Protein AF-A0A383AV29-F1 (afdb_monomer_lite)

Radius of gyration: 13.27 Å; chains: 1; bounding box: 32×19×40 Å

Organism: NCBI:txid408172

Secondary structure (DSSP, 8-state):
-PPPPPP---HHHHHHHTT-----TTT--HHHHHHHH-HHHHHHHHHHHHHTT--

InterPro domains:
  IPR003726 Homocysteine-binding domain [PF02574] (6-55)
  IPR003726 Homocysteine-binding domain [PS50970] (1-55)
  IPR036589 Homocysteine-binding domain superfamily [G3DSA:3.20.20.330] (2-55)
  IPR036589 Homocysteine-binding domain superfamily [SSF82282] (2-55)

Structure (mmCIF, N/CA/C/O backbone):
data_AF-A0A383AV29-F1
#
_entry.id   AF-A0A383AV29-F1
#
loop_
_atom_site.group_PDB
_atom_site.id
_atom_site.type_symbol
_atom_site.label_atom_id
_atom_site.label_alt_id
_atom_site.label_comp_id
_atom_site.label_asym_id
_atom_site.label_entity_id
_atom_site.label_seq_id
_atom_site.pdbx_PDB_ins_code
_atom_site.Cartn_x
_atom_site.Cartn_y
_atom_site.Cartn_z
_atom_site.occupancy
_atom_site.B_iso_or_equiv
_atom_site.auth_seq_id
_atom_site.auth_comp_id
_atom_site.auth_asym_id
_atom_site.auth_atom_id
_atom_site.pdbx_PDB_model_num
ATOM 1 N N . MET A 1 1 ? -13.071 9.819 27.525 1.00 64.62 1 MET A N 1
ATOM 2 C CA . MET A 1 1 ? -12.379 8.628 26.990 1.00 64.62 1 MET A CA 1
ATOM 3 C C . MET A 1 1 ? -11.865 9.002 25.616 1.00 64.62 1 MET A C 1
ATOM 5 O O . MET A 1 1 ? -12.629 9.599 24.870 1.00 64.62 1 MET A O 1
ATOM 9 N N . THR A 1 2 ? -10.593 8.760 25.314 1.00 81.19 2 THR A N 1
ATOM 10 C CA . THR A 1 2 ? -10.074 8.919 23.950 1.00 81.19 2 THR A CA 1
ATOM 11 C C . THR A 1 2 ? -10.504 7.717 23.125 1.00 81.19 2 THR A C 1
ATOM 13 O O . THR A 1 2 ? -10.344 6.581 23.568 1.00 81.19 2 THR A O 1
ATOM 16 N N . GLU A 1 3 ? -11.089 7.977 21.963 1.00 89.50 3 GLU A N 1
ATOM 17 C CA . GLU A 1 3 ? -11.450 6.945 20.997 1.00 89.50 3 GLU A CA 1
ATOM 18 C C . GLU A 1 3 ? -10.176 6.272 20.464 1.00 89.50 3 GLU A C 1
ATOM 20 O O . GLU A 1 3 ? -9.195 6.948 20.145 1.00 89.50 3 GLU A O 1
ATOM 25 N N . THR A 1 4 ? -10.164 4.939 20.412 1.00 94.25 4 THR A N 1
ATOM 26 C CA . THR A 1 4 ? -9.066 4.184 19.799 1.00 94.25 4 THR A CA 1
ATOM 27 C C . THR A 1 4 ? -9.133 4.343 18.284 1.00 94.25 4 THR A C 1
ATOM 29 O O . THR A 1 4 ? -10.165 4.058 17.685 1.00 94.25 4 THR A O 1
ATOM 32 N N . LYS A 1 5 ? -8.023 4.766 17.673 1.00 95.19 5 LYS A N 1
ATOM 33 C CA . LYS A 1 5 ? -7.871 4.850 16.217 1.00 95.19 5 LYS A CA 1
ATOM 34 C C . LYS A 1 5 ? -7.315 3.553 15.648 1.00 95.19 5 LYS A C 1
ATOM 36 O O . LYS A 1 5 ? -6.373 2.991 16.210 1.00 95.19 5 LYS A O 1
ATOM 41 N N . ILE A 1 6 ? -7.900 3.097 14.546 1.00 96.50 6 ILE A N 1
ATOM 42 C CA . ILE A 1 6 ? -7.426 1.940 13.787 1.00 96.50 6 ILE A CA 1
ATOM 43 C C . ILE A 1 6 ? -6.684 2.494 12.576 1.00 96.50 6 ILE A C 1
ATOM 45 O O . ILE A 1 6 ? -7.278 3.189 11.769 1.00 96.50 6 ILE A O 1
ATOM 49 N N . LEU A 1 7 ? -5.393 2.212 12.443 1.00 97.62 7 LEU A N 1
ATOM 50 C CA . LEU A 1 7 ? -4.626 2.635 11.269 1.00 97.62 7 LEU A CA 1
ATOM 51 C C . LEU A 1 7 ? -4.643 1.547 10.189 1.00 97.62 7 LEU A C 1
ATOM 53 O O . LEU A 1 7 ? -5.125 0.434 10.415 1.00 97.62 7 LEU A O 1
ATOM 57 N N . ASP A 1 8 ? -4.127 1.880 9.013 1.00 98.06 8 ASP A N 1
ATOM 58 C CA . ASP A 1 8 ? -3.945 0.929 7.925 1.00 98.06 8 ASP A CA 1
ATOM 59 C C . ASP A 1 8 ? -2.790 -0.056 8.196 1.00 98.06 8 ASP A C 1
ATOM 61 O O . ASP A 1 8 ? -2.170 -0.083 9.264 1.00 98.06 8 ASP A O 1
ATOM 65 N N . GLY A 1 9 ? -2.548 -0.946 7.234 1.00 97.69 9 GLY A N 1
ATOM 66 C CA . GLY A 1 9 ? -1.492 -1.954 7.296 1.00 97.69 9 GLY A CA 1
ATOM 67 C C . GLY A 1 9 ? -0.396 -1.748 6.247 1.00 97.69 9 GLY A C 1
ATOM 68 O O . GLY A 1 9 ? -0.282 -0.714 5.598 1.00 97.69 9 GLY A O 1
ATOM 69 N N . GLY A 1 10 ? 0.443 -2.768 6.052 1.00 97.31 10 GLY A N 1
ATOM 70 C CA . GLY A 1 10 ? 1.590 -2.679 5.146 1.00 97.31 10 GLY A CA 1
ATOM 71 C C . GLY A 1 10 ? 1.213 -2.693 3.659 1.00 97.31 10 GLY A C 1
ATOM 72 O O . GLY A 1 10 ? 0.940 -3.759 3.108 1.00 97.31 10 GLY A O 1
ATOM 73 N N . THR A 1 11 ? 1.303 -1.546 2.978 1.00 97.38 11 THR A N 1
ATOM 74 C CA . THR A 1 11 ? 1.032 -1.414 1.530 1.00 97.38 11 THR A CA 1
ATOM 75 C C . THR A 1 11 ? 1.937 -2.296 0.665 1.00 97.38 11 THR A C 1
ATOM 77 O O . THR A 1 11 ? 1.446 -2.998 -0.210 1.00 97.38 11 THR A O 1
ATOM 80 N N . GLY A 1 12 ? 3.249 -2.347 0.924 1.00 96.19 12 GLY A N 1
ATOM 81 C CA . GLY A 1 12 ? 4.173 -3.173 0.129 1.00 96.19 12 GLY A CA 1
ATOM 82 C C . GLY A 1 12 ? 3.859 -4.675 0.192 1.00 96.19 12 GLY A C 1
ATOM 83 O O . GLY A 1 12 ? 3.918 -5.373 -0.817 1.00 96.19 12 GLY A O 1
ATOM 84 N N . SER A 1 13 ? 3.453 -5.185 1.357 1.00 97.19 13 SER A N 1
ATOM 85 C CA . SER A 1 13 ? 3.016 -6.584 1.492 1.00 97.19 13 SER A CA 1
ATOM 86 C C . SER A 1 13 ? 1.772 -6.865 0.651 1.00 97.19 13 SER A C 1
ATOM 88 O O . SER A 1 13 ? 1.673 -7.904 0.003 1.00 97.19 13 SER A O 1
ATOM 90 N N . GLU A 1 14 ? 0.848 -5.911 0.630 1.00 98.31 14 GLU A N 1
ATOM 91 C CA . GLU A 1 14 ? -0.406 -5.981 -0.105 1.00 98.31 14 GLU A CA 1
ATOM 92 C C . GLU A 1 14 ? -0.223 -5.867 -1.630 1.00 98.31 14 GLU A C 1
ATOM 94 O O . GLU A 1 14 ? -0.908 -6.577 -2.371 1.00 98.31 14 GLU A O 1
ATOM 99 N N . ILE A 1 15 ? 0.732 -5.057 -2.101 1.00 97.75 15 ILE A N 1
ATOM 100 C CA . ILE A 1 15 ? 1.155 -5.002 -3.513 1.00 97.75 15 ILE A CA 1
ATOM 101 C C 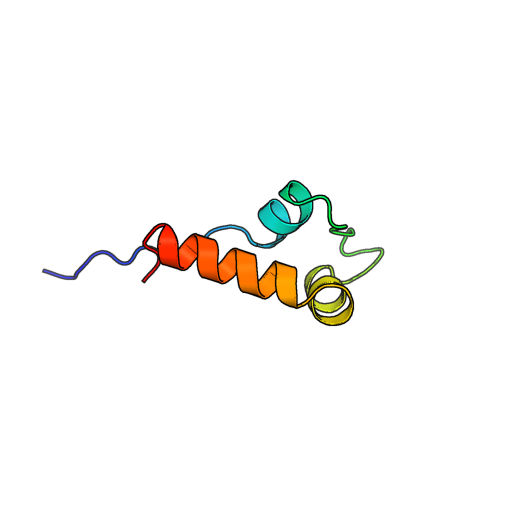. ILE A 1 15 ? 1.676 -6.379 -3.943 1.00 97.75 15 ILE A C 1
ATOM 103 O O . ILE A 1 15 ? 1.172 -6.965 -4.904 1.00 97.75 15 ILE A O 1
ATOM 107 N N . ARG A 1 16 ? 2.606 -6.954 -3.166 1.00 97.00 16 ARG A N 1
ATOM 108 C CA . ARG A 1 16 ? 3.164 -8.286 -3.447 1.00 97.00 16 ARG A CA 1
ATOM 109 C C . ARG A 1 16 ? 2.091 -9.375 -3.422 1.00 97.00 16 ARG A C 1
ATOM 111 O O . ARG A 1 16 ? 2.087 -10.253 -4.280 1.00 97.00 16 ARG A O 1
ATOM 118 N N . ARG A 1 17 ? 1.149 -9.316 -2.472 1.00 97.94 17 ARG A N 1
ATOM 119 C CA . ARG A 1 17 ? 0.028 -10.268 -2.367 1.00 97.94 17 ARG A CA 1
ATOM 120 C C . ARG A 1 17 ? -0.902 -10.218 -3.581 1.00 97.94 17 ARG A C 1
ATOM 122 O O . ARG A 1 17 ? -1.457 -11.246 -3.953 1.00 97.94 17 ARG A O 1
ATOM 129 N N . ARG A 1 18 ? -1.066 -9.043 -4.196 1.00 97.50 18 ARG A N 1
ATOM 130 C CA . ARG A 1 18 ? -1.847 -8.849 -5.430 1.00 97.50 18 ARG A CA 1
ATOM 131 C C . ARG A 1 18 ? -1.086 -9.251 -6.701 1.00 97.50 18 ARG A C 1
ATOM 133 O O . ARG A 1 18 ? -1.661 -9.185 -7.779 1.00 97.50 18 ARG A O 1
ATOM 140 N N . GLY A 1 19 ? 0.161 -9.713 -6.577 1.00 97.50 19 GLY A N 1
ATOM 141 C CA . GLY A 1 19 ? 0.966 -10.222 -7.691 1.00 97.50 19 GLY A CA 1
ATOM 142 C C . GLY A 1 19 ? 1.813 -9.168 -8.404 1.00 97.50 19 GLY A C 1
ATOM 143 O O . GLY A 1 19 ? 2.362 -9.464 -9.461 1.00 97.50 19 GLY A O 1
ATOM 144 N N . TYR A 1 20 ? 1.934 -7.966 -7.837 1.00 96.06 20 TYR A N 1
ATOM 145 C CA . TYR A 1 20 ? 2.755 -6.889 -8.389 1.00 96.06 20 TYR A CA 1
ATOM 146 C C . TYR A 1 20 ? 4.155 -6.888 -7.776 1.00 96.06 20 TYR A C 1
ATOM 148 O O . TYR A 1 20 ? 4.362 -7.358 -6.650 1.00 96.06 20 TYR A O 1
ATOM 156 N N . ASP A 1 21 ? 5.119 -6.351 -8.523 1.00 93.06 21 ASP A N 1
ATOM 157 C CA . ASP A 1 21 ? 6.505 -6.317 -8.080 1.00 93.06 21 ASP A CA 1
ATOM 158 C C . ASP A 1 21 ? 6.716 -5.317 -6.933 1.00 93.06 21 ASP A C 1
ATOM 160 O O . ASP A 1 21 ? 6.132 -4.234 -6.884 1.00 93.06 21 ASP A O 1
ATOM 164 N N . VAL A 1 22 ? 7.565 -5.708 -5.988 1.00 94.88 22 VAL A N 1
ATOM 165 C CA . VAL A 1 22 ? 7.987 -4.881 -4.855 1.00 94.88 22 VAL A CA 1
ATOM 166 C C . VAL A 1 22 ? 9.494 -5.058 -4.747 1.00 94.88 22 VAL A C 1
ATOM 168 O O . VAL A 1 22 ? 9.946 -5.927 -3.980 1.00 94.88 22 VAL A O 1
ATOM 171 N N . PRO A 1 23 ? 10.253 -4.286 -5.546 1.00 91.50 23 PRO A N 1
ATOM 172 C CA . PRO A 1 23 ? 11.687 -4.461 -5.679 1.00 91.50 23 PRO A CA 1
ATOM 173 C C . PRO A 1 23 ? 12.411 -4.128 -4.376 1.00 91.50 23 PRO A C 1
ATOM 175 O O . PRO A 1 23 ? 11.917 -3.396 -3.508 1.00 91.50 23 PRO A O 1
ATOM 178 N N . SER A 1 24 ? 13.618 -4.672 -4.240 1.00 86.88 24 SER A N 1
ATOM 179 C CA . SER A 1 24 ? 14.527 -4.247 -3.179 1.00 86.88 24 SER A CA 1
ATOM 180 C C . SER A 1 24 ? 14.906 -2.780 -3.377 1.00 86.88 24 SER A C 1
ATOM 182 O O . SER A 1 24 ? 15.049 -2.319 -4.506 1.00 86.88 24 SER A O 1
ATOM 184 N N . HIS A 1 25 ? 15.190 -2.078 -2.277 1.00 83.62 25 HIS A N 1
ATOM 185 C CA . HIS A 1 25 ? 15.691 -0.696 -2.282 1.00 83.62 25 HIS A CA 1
ATOM 186 C C . HIS A 1 25 ? 16.998 -0.500 -3.077 1.00 83.62 25 HIS A C 1
ATOM 188 O O . HIS A 1 25 ? 17.411 0.633 -3.303 1.00 83.62 25 HIS A O 1
ATOM 194 N N . ILE A 1 26 ? 17.661 -1.593 -3.459 1.00 88.38 26 ILE A N 1
ATOM 195 C CA . ILE A 1 26 ? 18.855 -1.603 -4.308 1.00 88.38 26 ILE A CA 1
ATOM 196 C C . ILE A 1 26 ? 18.482 -1.446 -5.792 1.00 88.38 26 ILE A C 1
ATOM 198 O O . ILE A 1 26 ? 19.201 -0.783 -6.532 1.00 88.38 26 ILE A O 1
ATOM 202 N N . GLU A 1 27 ? 17.380 -2.059 -6.226 1.00 87.94 27 GLU A N 1
ATOM 203 C CA . GLU A 1 27 ? 16.965 -2.111 -7.634 1.00 87.94 27 GLU A CA 1
ATOM 204 C C . GLU A 1 27 ? 16.042 -0.944 -7.987 1.00 87.94 27 GLU A C 1
ATOM 206 O O . GLU A 1 27 ? 16.181 -0.344 -9.050 1.00 87.94 27 GLU A O 1
ATOM 211 N N . SER A 1 28 ? 15.115 -0.599 -7.088 1.00 87.94 28 SER A N 1
ATOM 212 C CA . SER A 1 28 ? 14.226 0.552 -7.242 1.00 87.94 28 SER A CA 1
ATOM 213 C C . SER A 1 28 ? 13.575 0.941 -5.910 1.00 87.94 28 SER A C 1
ATOM 215 O O . SER A 1 28 ? 13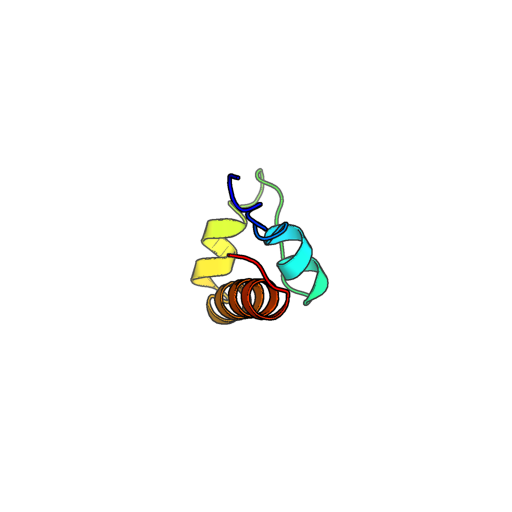.512 0.165 -4.953 1.00 87.94 28 SER A O 1
ATOM 217 N N . ILE A 1 29 ? 13.044 2.163 -5.846 1.00 94.19 29 ILE A N 1
ATOM 218 C CA . ILE A 1 29 ? 12.161 2.586 -4.759 1.00 94.19 29 ILE A CA 1
ATOM 219 C C . ILE A 1 29 ? 10.770 2.027 -5.065 1.00 94.19 29 ILE A C 1
ATOM 221 O O . ILE A 1 29 ? 10.031 2.600 -5.866 1.00 94.19 29 ILE A O 1
ATOM 225 N N . TRP A 1 30 ? 10.406 0.920 -4.408 1.00 93.75 30 TRP A N 1
ATOM 226 C CA . TRP A 1 30 ? 9.148 0.201 -4.660 1.00 93.75 30 TRP A CA 1
ATOM 227 C C . TRP A 1 30 ? 7.911 1.107 -4.669 1.00 93.75 30 TRP A C 1
ATOM 229 O O . TRP A 1 30 ? 7.010 0.903 -5.475 1.00 93.75 30 TRP A O 1
ATOM 239 N N . SER A 1 31 ? 7.861 2.117 -3.795 1.00 94.00 31 SER A N 1
ATOM 240 C CA . SER A 1 31 ? 6.703 3.003 -3.676 1.00 94.00 31 SER A CA 1
ATOM 241 C C . SER A 1 31 ? 6.583 3.946 -4.866 1.00 94.00 31 SER A C 1
ATOM 243 O O . SER A 1 31 ? 5.484 4.151 -5.367 1.00 94.00 31 SER A O 1
ATOM 245 N N . ALA A 1 32 ? 7.704 4.480 -5.356 1.00 95.25 32 ALA A N 1
ATOM 246 C CA . ALA A 1 32 ? 7.712 5.299 -6.560 1.00 95.25 32 ALA A CA 1
ATOM 247 C C . ALA A 1 32 ? 7.340 4.459 -7.788 1.00 95.25 32 ALA A C 1
ATOM 249 O O . ALA A 1 32 ? 6.508 4.886 -8.582 1.00 95.25 32 ALA A O 1
ATOM 250 N N . GLN A 1 33 ? 7.898 3.249 -7.905 1.00 94.56 33 GLN A N 1
ATOM 251 C CA . GLN A 1 33 ? 7.585 2.340 -9.008 1.00 94.56 33 GLN A CA 1
ATOM 252 C C . GLN A 1 33 ? 6.100 1.959 -9.024 1.00 94.56 33 GLN A C 1
ATOM 254 O O . GLN A 1 33 ? 5.454 2.070 -10.057 1.00 94.56 33 GLN A O 1
ATOM 259 N N . ALA A 1 34 ? 5.531 1.586 -7.873 1.00 96.06 34 ALA A N 1
ATOM 260 C CA . ALA A 1 34 ? 4.118 1.229 -7.768 1.00 96.06 34 ALA A CA 1
ATOM 261 C C . ALA A 1 34 ? 3.189 2.390 -8.160 1.00 96.06 34 ALA A C 1
ATOM 263 O O . ALA A 1 34 ? 2.186 2.164 -8.828 1.00 96.06 34 ALA A O 1
ATOM 264 N N . LEU A 1 35 ? 3.540 3.628 -7.793 1.00 97.00 35 LEU A N 1
ATOM 265 C CA . LEU A 1 35 ? 2.781 4.824 -8.173 1.00 97.00 35 LEU A CA 1
ATOM 266 C C . LEU A 1 35 ? 2.869 5.151 -9.671 1.00 97.00 35 LEU A C 1
ATOM 268 O O . LEU A 1 35 ? 1.946 5.760 -10.204 1.00 97.00 35 LEU A O 1
ATOM 272 N N . ILE A 1 36 ? 3.969 4.789 -10.336 1.00 96.25 36 ILE A N 1
ATOM 273 C CA . ILE A 1 36 ? 4.155 5.009 -11.777 1.00 96.25 36 ILE A CA 1
ATOM 274 C C . ILE A 1 36 ? 3.465 3.908 -12.582 1.00 96.25 36 ILE A C 1
ATOM 276 O O . ILE A 1 36 ? 2.739 4.208 -13.526 1.00 96.25 36 ILE A O 1
ATOM 280 N N . ASP A 1 37 ? 3.692 2.649 -12.211 1.00 95.88 37 ASP A N 1
ATOM 281 C CA . ASP A 1 37 ? 3.292 1.508 -13.030 1.00 95.88 37 ASP A CA 1
ATOM 282 C C . ASP A 1 37 ? 1.848 1.074 -12.784 1.00 95.88 37 ASP A C 1
ATOM 284 O O . ASP A 1 37 ? 1.180 0.660 -13.725 1.00 95.88 37 ASP A O 1
ATOM 288 N N . ASN A 1 38 ? 1.388 1.108 -11.526 1.00 96.31 38 ASN A N 1
ATOM 289 C CA . ASN A 1 38 ? 0.092 0.551 -11.119 1.00 96.31 38 ASN A CA 1
ATOM 290 C C . ASN A 1 38 ? -0.569 1.398 -10.002 1.00 96.31 38 ASN A C 1
ATOM 292 O O . ASN A 1 38 ? -0.835 0.881 -8.90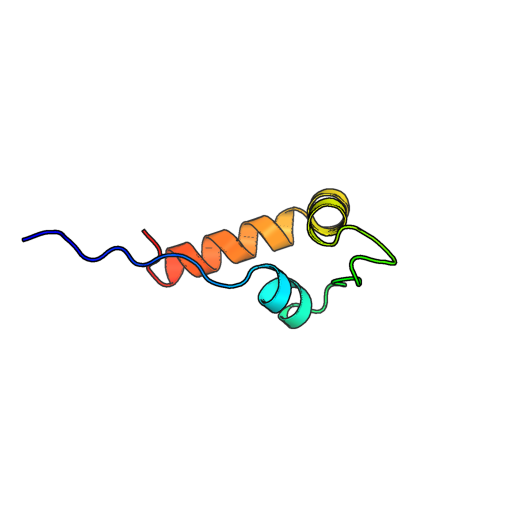6 1.00 96.31 38 ASN A O 1
ATOM 296 N N . PRO A 1 39 ? -0.811 2.708 -10.213 1.00 97.94 39 PRO A N 1
ATOM 297 C CA . PRO A 1 39 ? -1.393 3.586 -9.192 1.00 97.94 39 PRO A CA 1
ATOM 298 C C . PRO A 1 39 ? -2.757 3.100 -8.674 1.00 97.94 39 PRO A C 1
ATOM 300 O O . PRO A 1 39 ? -3.061 3.261 -7.492 1.00 97.94 39 PRO A O 1
ATOM 303 N N . GLU A 1 40 ? -3.552 2.442 -9.518 1.00 98.44 40 GLU A N 1
ATOM 304 C CA . GLU A 1 40 ? -4.853 1.871 -9.163 1.00 98.44 40 GLU A CA 1
ATOM 305 C C . GLU A 1 40 ? -4.749 0.753 -8.116 1.00 98.44 40 GLU A C 1
ATOM 307 O O . GLU A 1 40 ? -5.646 0.578 -7.292 1.00 98.44 40 GLU A O 1
ATOM 312 N N . VAL A 1 41 ? -3.633 0.019 -8.088 1.00 98.12 41 VAL A N 1
ATOM 313 C CA . VAL A 1 41 ? -3.385 -1.016 -7.075 1.00 98.12 41 VAL A CA 1
ATOM 314 C C . VAL A 1 41 ? -3.152 -0.372 -5.719 1.00 98.12 41 VAL A C 1
ATOM 316 O O . VAL A 1 41 ? -3.675 -0.848 -4.712 1.00 98.12 41 VAL A O 1
ATOM 319 N N . VAL A 1 42 ? -2.382 0.719 -5.688 1.00 98.25 42 VAL A N 1
ATOM 320 C CA . VAL A 1 42 ? -2.122 1.486 -4.465 1.00 98.25 42 VAL A CA 1
ATOM 321 C C . 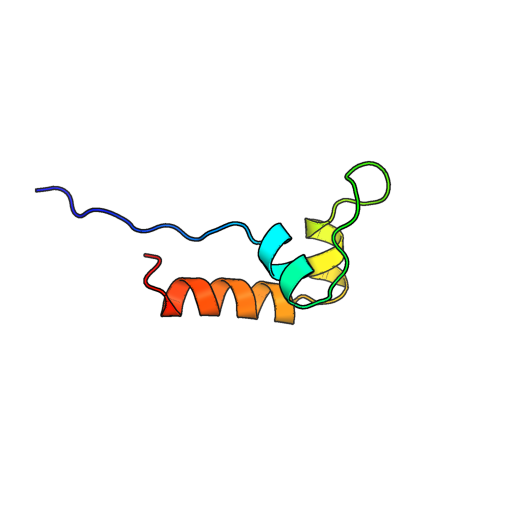VAL A 1 42 ? -3.428 2.073 -3.933 1.00 98.25 42 VAL A C 1
ATOM 323 O O . VAL A 1 42 ? -3.7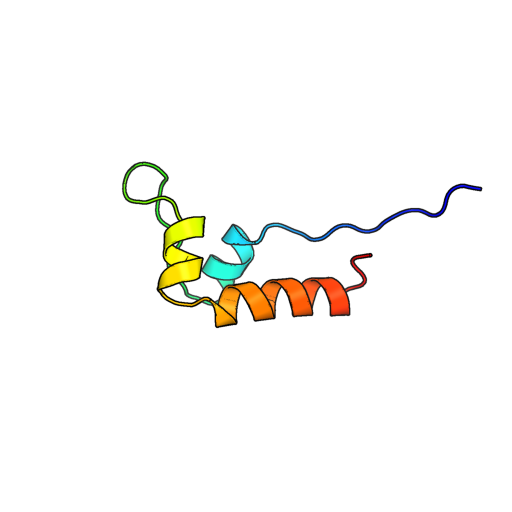24 1.935 -2.746 1.00 98.25 42 VAL A O 1
ATOM 326 N N . GLU A 1 43 ? -4.243 2.654 -4.814 1.00 98.62 43 GLU A N 1
ATOM 327 C CA . GLU A 1 43 ? -5.570 3.172 -4.476 1.00 98.62 43 GLU A CA 1
ATOM 328 C C . GLU A 1 43 ? -6.477 2.075 -3.893 1.00 98.62 43 GLU A C 1
ATOM 330 O O . GLU A 1 43 ? -7.018 2.240 -2.796 1.00 98.62 43 GLU A O 1
ATOM 335 N N . GLN A 1 44 ? -6.589 0.923 -4.562 1.00 98.69 44 GLN A N 1
ATOM 336 C CA . GLN A 1 44 ? -7.427 -0.182 -4.096 1.00 98.69 44 GLN A CA 1
ATOM 337 C C . GLN A 1 44 ? -6.977 -0.719 -2.731 1.00 98.69 44 GLN A C 1
ATOM 339 O O . GLN A 1 44 ? -7.816 -1.054 -1.899 1.00 98.69 44 GLN A O 1
ATOM 344 N N . ILE A 1 45 ? -5.668 -0.769 -2.458 1.00 98.62 45 ILE A N 1
ATOM 345 C CA . ILE A 1 45 ? -5.144 -1.182 -1.147 1.00 98.62 45 ILE A CA 1
ATOM 346 C C . ILE A 1 45 ? -5.638 -0.254 -0.038 1.00 98.62 45 ILE A C 1
ATOM 348 O O . ILE A 1 45 ? -6.080 -0.728 1.010 1.00 98.62 45 ILE A O 1
ATOM 352 N N . HIS A 1 46 ? -5.580 1.060 -0.257 1.00 98.50 46 HIS A N 1
ATOM 353 C CA . HIS A 1 46 ? -6.057 2.018 0.736 1.00 98.50 46 HIS A CA 1
ATOM 354 C C . HIS A 1 46 ? -7.581 1.953 0.903 1.00 98.50 46 HIS A C 1
ATOM 356 O O . HIS A 1 46 ? -8.057 1.996 2.038 1.00 98.50 46 HIS A O 1
ATOM 362 N N . TYR A 1 47 ? -8.345 1.748 -0.177 1.00 98.69 47 TYR A N 1
ATOM 363 C CA . TYR A 1 47 ? -9.781 1.468 -0.065 1.00 98.69 47 TYR A CA 1
ATOM 364 C C . TYR A 1 47 ? -10.069 0.210 0.755 1.00 98.69 47 TYR A C 1
ATOM 366 O O . TYR A 1 47 ? -10.950 0.238 1.612 1.00 98.69 47 TYR A O 1
ATOM 374 N N . ASP A 1 48 ? -9.314 -0.869 0.552 1.00 98.69 48 ASP A N 1
ATOM 375 C CA . ASP A 1 48 ? -9.507 -2.115 1.294 1.00 98.69 48 ASP A CA 1
ATOM 376 C C . ASP A 1 48 ? -9.243 -1.925 2.800 1.00 98.69 48 ASP A C 1
ATOM 378 O O . ASP A 1 48 ? -9.980 -2.469 3.623 1.00 98.69 48 ASP A O 1
ATOM 382 N N . TYR A 1 49 ? -8.254 -1.106 3.187 1.00 98.69 49 TYR A N 1
ATOM 383 C CA . TYR A 1 49 ? -8.022 -0.762 4.598 1.00 98.69 49 TYR A CA 1
ATOM 384 C C . TYR A 1 49 ? -9.138 0.102 5.195 1.00 98.69 49 TYR A C 1
ATOM 386 O O . TYR A 1 49 ? -9.552 -0.139 6.331 1.00 98.69 49 TYR A O 1
ATOM 394 N N . ILE A 1 50 ? -9.668 1.062 4.433 1.00 98.44 50 ILE A N 1
ATOM 395 C CA . ILE A 1 50 ? -10.824 1.869 4.852 1.00 98.44 50 ILE A CA 1
ATOM 396 C C . ILE A 1 50 ? -12.046 0.966 5.071 1.00 98.44 50 ILE A C 1
ATOM 398 O O . ILE A 1 50 ? -12.702 1.054 6.108 1.00 98.44 50 ILE A O 1
ATOM 402 N N . LEU A 1 51 ? -12.324 0.045 4.141 1.00 98.38 51 LEU A N 1
ATOM 403 C CA . LEU A 1 51 ? -13.419 -0.925 4.264 1.00 98.38 51 LEU A CA 1
ATOM 404 C C . LEU A 1 51 ? -13.221 -1.894 5.440 1.00 98.38 51 LEU A C 1
ATOM 406 O O . LEU A 1 51 ? -14.203 -2.355 6.022 1.00 98.38 51 LEU A O 1
ATOM 410 N N . ALA A 1 52 ? -11.971 -2.175 5.819 1.00 98.19 52 ALA A N 1
ATOM 411 C CA . ALA A 1 52 ? -11.626 -2.969 6.996 1.00 98.19 52 ALA A CA 1
ATOM 412 C C . ALA A 1 52 ? -11.707 -2.189 8.326 1.00 98.19 52 ALA A C 1
ATOM 414 O O . ALA A 1 52 ? -11.566 -2.796 9.389 1.00 98.19 52 ALA A O 1
ATOM 415 N N . GLY A 1 53 ? -11.962 -0.875 8.288 1.00 97.38 53 GLY A N 1
ATOM 416 C CA . GLY A 1 53 ? -12.203 -0.043 9.469 1.0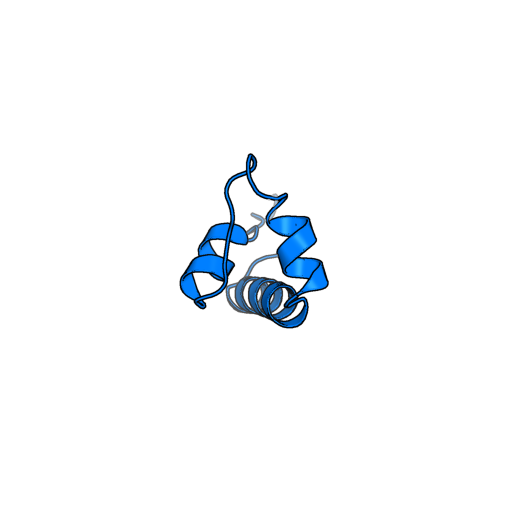0 97.38 53 GLY A CA 1
ATOM 417 C C . GLY A 1 53 ? -11.062 0.892 9.876 1.00 97.38 53 GLY A C 1
ATOM 418 O O . GLY A 1 53 ? -11.128 1.439 10.976 1.00 97.38 53 GLY A O 1
ATOM 419 N N . ALA A 1 54 ? -10.040 1.093 9.035 1.00 97.88 54 ALA A N 1
ATOM 420 C CA . ALA A 1 54 ? -9.009 2.105 9.289 1.00 97.88 54 ALA A CA 1
ATOM 421 C C . ALA A 1 54 ? -9.607 3.535 9.279 1.00 97.88 54 ALA A C 1
ATOM 423 O O . ALA A 1 54 ? -10.398 3.857 8.387 1.00 97.88 54 ALA A O 1
ATOM 424 N N . ASN A 1 55 ? -9.272 4.376 10.275 1.00 92.44 55 ASN A N 1
ATOM 425 C CA . ASN A 1 55 ? -9.913 5.672 10.561 1.00 92.44 55 ASN A CA 1
ATOM 426 C C . ASN A 1 55 ? -9.090 6.688 11.386 1.00 92.44 55 ASN A C 1
ATOM 428 O O . ASN A 1 55 ? -8.017 6.357 11.929 1.00 92.44 55 ASN A O 1
#

Sequence (55 aa):
MTETKILDGGTGSEIRRRGYDVPSHIESIWSAQALIDNPEVVEQIHYDYILAGAN

Foldseek 3Di:
DDDDADAADDLLVQCVVVVHDQDDVVVHNSVVCCCVPPVVSSVVSVVVRVVVPGD

pLDDT: mean 94.88, std 5.7, range [64.62, 98.69]